Protein AF-A0A8S9I0E6-F1 (afdb_monomer)

InterPro domains:
  IPR039949 N-alpha-acetyltransferase 40 [PTHR20531] (41-150)

Secondary structure (DSSP, 8-state):
-----GGGS---S-S-----------------------EEEEEEETTTS-HHHHHHHHHHHHHHHHHHHGGGHHHHHHHHHHHHTSTT-EEEEEEE-----S--TT-----GGGGGGEEEEEEEEEEEETTEEEEEEEEEEE-GGGTT--

Radius of gyration: 20.19 Å; Cα contacts (8 Å, |Δi|>4): 139; chains: 1; bounding box: 57×39×48 Å

pLDDT: mean 72.89, std 25.42, range [26.95, 97.38]

Sequence (150 aa):
MKSLDISLLITPPWTSVGDSASSASIGGSKREEVKSGISDVTENHGFELSSSLKQHVRKLLKKNMEGFYGSDWPLQAKVKRKEMSSTDARYIFVRELRCGDAYEASTQRICEEGCDQIVGFVHYRFTLEEEIPVLNVYEIQLESQIQGKG

Solvent-accessible surface area (backbone atoms only — not comparable to full-atom values): 9732 Å² total; per-residue (Å²): 132,86,83,79,72,70,76,79,79,68,73,77,93,82,77,82,83,86,79,82,91,77,92,78,90,82,81,90,74,87,74,78,78,77,71,87,75,52,68,49,77,50,78,48,46,28,58,74,50,50,74,67,52,56,47,50,54,52,49,53,49,43,73,71,42,36,80,80,45,50,89,48,29,70,61,49,54,56,50,51,53,52,56,55,50,28,81,67,21,33,34,42,36,35,25,56,62,79,86,78,66,90,82,65,98,79,69,75,69,80,56,75,83,58,53,89,32,54,46,28,40,37,36,32,33,79,46,70,56,96,87,38,83,40,79,49,75,79,45,78,48,68,41,80,92,66,59,95,74,128

Structure (mmCIF, N/CA/C/O backbone):
data_AF-A0A8S9I0E6-F1
#
_entry.id   AF-A0A8S9I0E6-F1
#
loop_
_atom_site.group_PDB
_atom_site.id
_atom_site.type_symbol
_atom_site.label_atom_id
_atom_site.label_alt_id
_atom_site.label_comp_id
_atom_site.label_asym_id
_atom_site.label_entity_id
_atom_site.label_seq_id
_atom_site.pdbx_PDB_ins_code
_atom_site.Cartn_x
_atom_site.Cartn_y
_atom_site.Cartn_z
_atom_site.occupancy
_atom_site.B_iso_or_equiv
_atom_site.auth_seq_id
_atom_site.auth_comp_id
_atom_site.auth_asym_id
_atom_site.auth_atom_id
_atom_site.pdbx_PDB_model_num
ATOM 1 N N . MET A 1 1 ? 24.767 -6.579 8.770 1.00 37.88 1 MET A N 1
ATOM 2 C CA . MET A 1 1 ? 23.535 -5.758 8.768 1.00 37.88 1 MET A CA 1
ATOM 3 C C . MET A 1 1 ? 22.481 -6.550 9.519 1.00 37.88 1 MET A C 1
ATOM 5 O O . MET A 1 1 ? 22.410 -7.751 9.312 1.00 37.88 1 MET A O 1
ATOM 9 N N . LYS A 1 2 ? 21.804 -5.949 10.502 1.00 32.44 2 LYS A N 1
ATOM 10 C CA . LYS A 1 2 ? 20.899 -6.687 11.395 1.00 32.44 2 LYS A CA 1
ATOM 11 C C . LYS A 1 2 ? 19.598 -6.962 10.640 1.00 32.44 2 LYS A C 1
ATOM 13 O O . LYS A 1 2 ? 18.931 -6.007 10.257 1.00 32.44 2 LYS A O 1
ATOM 18 N N . SER A 1 3 ? 19.307 -8.239 10.402 1.00 33.31 3 SER A N 1
ATOM 19 C CA . SER A 1 3 ? 18.015 -8.696 9.895 1.00 33.31 3 SER A CA 1
ATOM 20 C C . SER A 1 3 ? 16.938 -8.269 10.894 1.00 33.31 3 SER A C 1
ATOM 22 O O . SER A 1 3 ? 17.031 -8.595 12.079 1.00 33.31 3 SER A O 1
ATOM 24 N N . LEU A 1 4 ? 15.996 -7.440 10.449 1.00 38.56 4 LEU A N 1
ATOM 25 C CA . LEU A 1 4 ? 14.802 -7.112 11.216 1.00 38.56 4 LEU A CA 1
ATOM 26 C C . LEU A 1 4 ? 13.800 -8.225 10.938 1.00 38.56 4 LEU A C 1
ATOM 28 O O . LEU A 1 4 ? 13.256 -8.317 9.842 1.00 38.56 4 LEU A O 1
ATOM 32 N N . ASP A 1 5 ? 13.621 -9.085 11.934 1.00 35.50 5 ASP A N 1
ATOM 33 C CA . ASP A 1 5 ? 12.677 -10.192 11.902 1.00 35.50 5 ASP A CA 1
ATOM 34 C C . ASP A 1 5 ? 11.241 -9.643 11.854 1.00 35.50 5 ASP A C 1
ATOM 36 O O . ASP A 1 5 ? 10.723 -9.072 12.818 1.00 35.50 5 ASP A O 1
ATOM 40 N N . ILE A 1 6 ? 10.614 -9.773 10.686 1.00 42.78 6 ILE A N 1
ATOM 41 C CA . ILE A 1 6 ? 9.269 -9.269 10.375 1.00 42.78 6 ILE A CA 1
ATOM 42 C C . ILE A 1 6 ? 8.189 -10.070 11.134 1.00 42.78 6 ILE A C 1
ATOM 44 O O . ILE A 1 6 ? 7.043 -9.631 11.244 1.00 42.78 6 ILE A O 1
ATOM 48 N N . SER A 1 7 ? 8.561 -11.200 11.749 1.00 37.53 7 SER A N 1
ATOM 49 C CA . SER A 1 7 ? 7.676 -12.044 12.562 1.00 37.53 7 SER A CA 1
ATOM 50 C C . SER A 1 7 ? 7.179 -11.354 13.840 1.00 37.53 7 SER A C 1
ATOM 52 O O . SER A 1 7 ? 6.212 -11.808 14.447 1.00 37.53 7 SER A O 1
ATOM 54 N N . LEU A 1 8 ? 7.792 -10.237 14.253 1.00 40.44 8 LEU A N 1
ATOM 55 C CA . LEU A 1 8 ? 7.387 -9.479 15.445 1.00 40.44 8 LEU A CA 1
ATOM 56 C C . LEU A 1 8 ? 6.252 -8.468 15.210 1.00 40.44 8 LEU A C 1
ATOM 58 O O . LEU A 1 8 ? 5.740 -7.918 16.183 1.00 40.44 8 LEU A O 1
ATOM 62 N N . LEU A 1 9 ? 5.834 -8.218 13.963 1.00 40.66 9 LEU A N 1
ATOM 63 C CA . LEU A 1 9 ? 4.785 -7.229 13.653 1.00 40.66 9 LEU A CA 1
ATOM 64 C C . LEU A 1 9 ? 3.442 -7.837 13.229 1.00 40.66 9 LEU A C 1
ATOM 66 O O . LEU A 1 9 ? 2.488 -7.098 12.998 1.00 40.66 9 LEU A O 1
ATOM 70 N N . ILE A 1 10 ? 3.335 -9.166 13.176 1.00 38.75 10 ILE A N 1
ATOM 71 C CA . ILE A 1 10 ? 2.088 -9.862 12.841 1.00 38.75 10 ILE A CA 1
ATOM 72 C C . ILE A 1 10 ? 1.826 -10.943 13.892 1.00 38.75 10 ILE A C 1
ATOM 74 O O . ILE A 1 10 ? 1.953 -12.135 13.635 1.00 38.75 10 ILE A O 1
ATOM 78 N N . THR A 1 11 ? 1.447 -10.529 15.102 1.00 32.44 11 THR A N 1
ATOM 79 C CA . THR A 1 11 ? 0.699 -11.414 16.006 1.00 32.44 11 THR A CA 1
ATOM 80 C C . THR A 1 11 ? -0.747 -10.918 16.080 1.00 32.44 11 THR A C 1
ATOM 82 O O . THR A 1 11 ? -1.004 -9.842 16.622 1.00 32.44 11 THR A O 1
ATOM 85 N N . PRO A 1 12 ? -1.719 -11.638 15.488 1.00 36.22 12 PRO A N 1
ATOM 86 C CA . PRO A 1 12 ? -3.130 -11.332 15.689 1.00 36.22 12 PRO A CA 1
ATOM 87 C C . PRO A 1 12 ? -3.513 -11.636 17.152 1.00 36.22 12 PRO A C 1
ATOM 89 O O . PRO A 1 12 ? -3.128 -12.684 17.671 1.00 36.22 12 PRO A O 1
ATOM 92 N N . PRO A 1 13 ? -4.280 -10.771 17.843 1.00 38.28 13 PRO A N 1
ATOM 93 C CA . PRO A 1 13 ? -4.461 -10.843 19.298 1.00 38.28 13 PRO A CA 1
ATOM 94 C C . PRO A 1 13 ? -5.384 -11.970 19.793 1.00 38.28 13 PRO A C 1
ATOM 96 O O . PRO A 1 13 ? -5.825 -11.939 20.939 1.00 38.28 13 PRO A O 1
ATOM 99 N N . TRP A 1 14 ? -5.730 -12.960 18.971 1.00 42.75 14 TRP A N 1
ATOM 100 C CA . TRP A 1 14 ? -6.689 -14.005 19.343 1.00 42.75 14 TRP A CA 1
ATOM 101 C C . TRP A 1 14 ? -6.005 -15.361 19.479 1.00 42.75 14 TRP A C 1
ATOM 103 O O . TRP A 1 14 ? -6.330 -16.317 18.782 1.00 42.75 14 TRP A O 1
ATOM 113 N N . THR A 1 15 ? -5.066 -15.456 20.414 1.00 38.88 15 THR A N 1
ATOM 114 C CA . THR A 1 15 ? -4.648 -16.748 20.961 1.00 38.88 15 THR A CA 1
ATOM 115 C C . THR A 1 15 ? -4.706 -16.701 22.483 1.00 38.88 15 THR A C 1
ATOM 117 O O . THR A 1 15 ? -3.802 -16.193 23.140 1.00 38.88 15 THR A O 1
ATOM 120 N N . SER A 1 16 ? -5.790 -17.287 22.995 1.00 34.44 16 SER A N 1
ATOM 121 C CA . SER A 1 16 ? -5.933 -17.919 24.312 1.00 34.44 16 SER A CA 1
ATOM 122 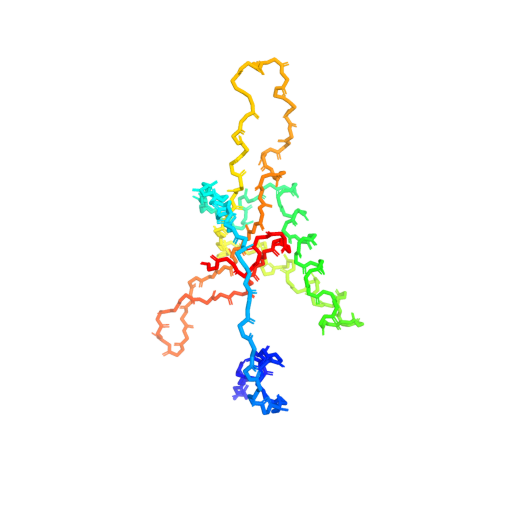C C . SER A 1 16 ? -6.041 -17.032 25.558 1.00 34.44 16 SER A C 1
ATOM 124 O O . SER A 1 16 ? -5.102 -16.897 26.335 1.00 34.44 16 SER A O 1
ATOM 126 N N . VAL A 1 17 ? -7.275 -16.609 25.850 1.00 38.31 17 VAL A N 1
ATOM 127 C CA . VAL A 1 17 ? -7.827 -16.736 27.209 1.00 38.31 17 VAL A CA 1
ATOM 128 C C . VAL A 1 17 ? -8.827 -17.889 27.152 1.00 38.31 17 VAL A C 1
ATOM 130 O O . VAL A 1 17 ? -9.712 -17.898 26.297 1.00 38.31 17 VAL A O 1
ATOM 133 N N . GLY A 1 18 ? -8.606 -18.912 27.976 1.00 38.97 18 GLY A N 1
ATOM 134 C CA . GLY A 1 18 ? -9.495 -20.065 28.066 1.00 38.97 18 GLY A CA 1
ATOM 135 C C . GLY A 1 18 ? -10.828 -19.695 28.701 1.00 38.97 18 GLY A C 1
ATOM 136 O O . GLY A 1 18 ? -10.866 -18.798 29.529 1.00 38.97 18 GLY A O 1
ATOM 137 N N . ASP A 1 19 ? -11.886 -20.416 28.332 1.00 32.62 19 ASP A N 1
ATOM 138 C CA . ASP A 1 19 ? -12.914 -20.825 29.285 1.00 32.62 19 ASP A CA 1
ATOM 139 C C . ASP A 1 19 ? -13.791 -21.953 28.719 1.00 32.62 19 ASP A C 1
ATOM 141 O O . ASP A 1 19 ? -14.398 -21.862 27.654 1.00 32.62 19 ASP A O 1
ATOM 145 N N . SER A 1 20 ? -13.759 -23.053 29.469 1.00 33.94 20 SER A N 1
ATOM 146 C CA . SER A 1 20 ? -14.778 -24.070 29.724 1.00 33.94 20 SER A CA 1
ATOM 147 C C . SER A 1 20 ? -16.017 -24.113 28.820 1.00 33.94 20 SER A C 1
ATOM 149 O O . SER A 1 20 ? -16.897 -23.257 28.861 1.00 33.94 20 SER A O 1
ATOM 151 N N . ALA A 1 21 ? -16.152 -25.233 28.108 1.00 30.75 21 ALA A N 1
ATOM 152 C CA . ALA A 1 21 ? -17.386 -25.633 27.451 1.00 30.75 21 ALA A CA 1
ATOM 153 C C . ALA A 1 21 ? -18.527 -25.799 28.472 1.00 30.75 21 ALA A C 1
ATOM 155 O O . ALA A 1 21 ? -18.431 -26.582 29.416 1.00 30.75 21 ALA A O 1
ATOM 156 N N . SER A 1 22 ? -19.637 -25.103 28.244 1.00 32.53 22 SER A N 1
ATOM 157 C CA . SER A 1 22 ? -20.945 -25.449 28.798 1.00 32.53 22 SER A CA 1
ATOM 158 C C . SER A 1 22 ? -21.965 -25.444 27.669 1.00 32.53 22 SER A C 1
ATOM 160 O O . SER A 1 22 ? -22.151 -24.464 26.953 1.00 32.53 22 SER A O 1
ATOM 162 N N . SER A 1 23 ? -22.571 -26.608 27.481 1.00 40.28 23 SER A N 1
ATOM 163 C CA . SER A 1 23 ? -23.588 -26.928 26.490 1.00 40.28 23 SER A CA 1
ATOM 164 C C . SER A 1 23 ? -24.926 -26.260 26.803 1.00 40.28 23 SER A C 1
ATOM 166 O O . SER A 1 23 ? -25.462 -26.458 27.891 1.00 40.28 23 SER A O 1
ATOM 168 N N . ALA A 1 24 ? -25.524 -25.595 25.815 1.00 32.28 24 ALA A N 1
ATOM 169 C CA . ALA A 1 24 ? -26.972 -25.432 25.720 1.00 32.28 24 ALA A CA 1
ATOM 170 C C . ALA A 1 24 ? -27.382 -25.252 24.251 1.00 32.28 24 ALA A C 1
ATOM 172 O O . ALA A 1 24 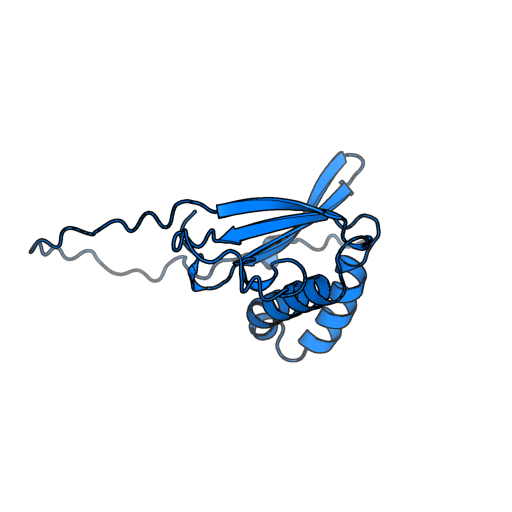? -26.929 -24.341 23.561 1.00 32.28 24 ALA A O 1
ATOM 173 N N . SER A 1 25 ? -28.229 -26.158 23.768 1.00 39.81 25 SER A N 1
ATOM 174 C CA . SER A 1 25 ? -28.983 -26.019 22.522 1.00 39.81 25 SER A CA 1
ATOM 175 C C . SER A 1 25 ? -30.089 -24.976 22.692 1.00 39.81 25 SER A C 1
ATOM 177 O O . SER A 1 25 ? -30.607 -24.856 23.795 1.00 39.81 25 SER A O 1
ATOM 179 N N . ILE A 1 26 ? -30.486 -24.292 21.609 1.00 33.62 26 ILE A N 1
ATOM 180 C CA . ILE A 1 26 ? -31.880 -23.984 21.207 1.00 33.62 26 ILE A CA 1
ATOM 181 C C . ILE A 1 26 ? -31.872 -22.972 20.048 1.00 33.62 26 ILE A C 1
ATOM 183 O O . ILE A 1 26 ? -31.238 -21.926 20.125 1.00 33.62 26 ILE A O 1
ATOM 187 N N . GLY A 1 27 ? -32.694 -23.256 19.033 1.00 26.95 27 GLY A N 1
ATOM 188 C CA . GLY A 1 27 ? -33.522 -22.224 18.403 1.00 26.95 27 GLY A CA 1
ATOM 189 C C . GLY A 1 27 ? -33.013 -21.671 17.081 1.00 26.95 27 GLY A C 1
ATOM 190 O O . GLY A 1 27 ? -32.028 -20.947 17.027 1.00 26.95 27 GLY A O 1
ATOM 191 N N . GLY A 1 28 ? -33.725 -21.999 16.004 1.00 37.84 28 GLY A N 1
ATOM 192 C CA . GLY A 1 28 ? -33.404 -21.575 14.652 1.00 37.84 28 GLY A CA 1
ATOM 193 C C . GLY A 1 28 ? -33.364 -20.060 14.459 1.00 37.84 28 GLY A C 1
ATOM 194 O O . GLY A 1 28 ? -34.214 -19.317 14.932 1.00 37.84 28 GLY A O 1
ATOM 195 N N . SER A 1 29 ? -32.417 -19.635 13.635 1.00 32.66 29 SER A N 1
ATOM 196 C CA . SER A 1 29 ? -32.612 -18.521 12.724 1.00 32.66 29 SER A CA 1
ATOM 197 C C . SER A 1 29 ? -31.900 -18.907 11.440 1.00 32.66 29 SER A C 1
ATOM 199 O O . SER A 1 29 ? -30.698 -19.186 11.440 1.00 32.66 29 SER A O 1
ATOM 201 N N . LYS A 1 30 ? -32.673 -19.045 10.363 1.00 39.81 30 LYS A N 1
ATOM 202 C CA . LYS A 1 30 ? -32.158 -19.293 9.022 1.00 39.81 30 LYS A CA 1
ATOM 203 C C . LYS A 1 30 ? -31.295 -18.080 8.688 1.00 39.81 30 LYS A C 1
ATOM 205 O O . LYS A 1 30 ? -31.827 -17.021 8.382 1.00 39.81 30 LYS A O 1
ATOM 210 N N . ARG A 1 31 ? -29.975 -18.213 8.848 1.00 37.53 31 ARG A N 1
ATOM 211 C CA . ARG A 1 31 ? -29.024 -17.201 8.395 1.00 37.53 31 ARG A CA 1
ATOM 212 C C . ARG A 1 31 ? -29.226 -17.086 6.893 1.00 37.53 31 ARG A C 1
ATOM 214 O O . ARG A 1 31 ? -28.881 -18.002 6.151 1.00 37.53 31 ARG A O 1
ATOM 221 N N . GLU A 1 32 ? -29.842 -15.994 6.462 1.00 37.78 32 GLU A N 1
ATOM 222 C CA . GLU A 1 32 ? -29.634 -15.498 5.114 1.00 37.78 32 GLU A CA 1
ATOM 223 C C . GLU A 1 32 ? -28.141 -15.207 5.011 1.00 37.78 32 GLU A C 1
ATOM 225 O O . GLU A 1 32 ? -27.621 -14.232 5.552 1.00 37.78 32 GLU A O 1
ATOM 230 N N . GLU A 1 33 ? -27.422 -16.141 4.399 1.00 39.25 33 GLU A N 1
ATOM 231 C CA . GLU A 1 33 ? -26.083 -15.894 3.906 1.00 39.25 33 GLU A CA 1
ATOM 232 C C . GLU A 1 33 ? -26.236 -14.855 2.798 1.00 39.25 33 GLU A C 1
ATOM 234 O O . GLU A 1 33 ? -26.515 -15.179 1.643 1.00 39.25 33 GLU A O 1
ATOM 239 N N . VAL A 1 34 ? -26.131 -13.578 3.172 1.00 39.72 34 VAL A N 1
ATOM 240 C CA . VAL A 1 34 ? -25.956 -12.494 2.213 1.00 39.72 34 VAL A CA 1
ATOM 241 C C . VAL A 1 34 ? -24.605 -12.745 1.556 1.00 39.72 34 VAL A C 1
ATOM 243 O O . VAL A 1 34 ? -23.565 -12.285 2.026 1.00 39.72 34 VAL A O 1
ATOM 246 N N . LYS A 1 35 ? -24.609 -13.523 0.473 1.00 45.44 35 LYS A N 1
ATOM 247 C CA . LYS A 1 35 ? -23.505 -13.576 -0.477 1.00 45.44 35 LYS A CA 1
ATOM 248 C C . LYS A 1 35 ? -23.418 -12.195 -1.123 1.00 45.44 35 LYS A C 1
ATOM 250 O O . LYS A 1 35 ? -23.984 -11.969 -2.187 1.00 45.44 35 LYS A O 1
ATOM 255 N N . SER A 1 36 ? -22.741 -11.253 -0.464 1.00 51.12 36 SER A N 1
ATOM 256 C CA . SER A 1 36 ? -22.303 -9.987 -1.064 1.00 51.12 36 SER A CA 1
ATOM 257 C C . SER A 1 36 ? -21.190 -10.323 -2.059 1.00 51.12 36 SER A C 1
ATOM 259 O O . SER A 1 36 ? -20.009 -10.240 -1.737 1.00 51.12 36 SER A O 1
ATOM 261 N N . GLY A 1 37 ? -21.585 -10.912 -3.186 1.00 57.62 37 GLY A N 1
ATOM 262 C CA . GLY A 1 37 ? -20.777 -11.912 -3.876 1.00 57.62 37 GLY A CA 1
ATOM 263 C C . GLY A 1 37 ? -20.268 -11.512 -5.247 1.00 57.62 37 GLY A C 1
ATOM 264 O O . GLY A 1 37 ? -20.061 -12.411 -6.053 1.00 57.62 37 GLY A O 1
ATOM 265 N N . ILE A 1 38 ? -20.084 -10.223 -5.543 1.00 57.50 38 ILE A N 1
ATOM 266 C CA . ILE A 1 38 ? -19.307 -9.850 -6.729 1.00 57.50 38 ILE A CA 1
ATOM 267 C C . ILE A 1 38 ? -18.435 -8.636 -6.416 1.00 57.50 38 ILE A C 1
ATOM 269 O O . ILE A 1 38 ? -18.907 -7.501 -6.339 1.00 57.50 38 ILE A O 1
ATOM 273 N N . SER A 1 39 ? -17.149 -8.903 -6.213 1.00 67.50 39 SER A N 1
ATOM 274 C CA . SER A 1 39 ? -16.103 -7.895 -6.227 1.00 67.50 39 SER A CA 1
ATOM 275 C C . SER A 1 39 ? -15.356 -7.953 -7.557 1.00 67.50 39 SER A C 1
ATOM 277 O O . SER A 1 39 ? -15.030 -9.034 -8.044 1.00 67.50 39 SER A O 1
ATOM 279 N N . ASP A 1 40 ? -15.108 -6.792 -8.156 1.00 82.06 40 ASP A N 1
ATOM 280 C CA . ASP A 1 40 ? -14.226 -6.663 -9.317 1.00 82.06 40 ASP A CA 1
ATOM 281 C C . ASP A 1 40 ? -12.788 -6.412 -8.844 1.00 82.06 40 ASP A C 1
ATOM 283 O O . ASP A 1 40 ? -12.568 -5.762 -7.816 1.00 82.06 40 ASP A O 1
ATOM 287 N N . VAL A 1 41 ? -11.806 -6.951 -9.565 1.00 84.88 41 VAL A N 1
ATOM 288 C CA . VAL A 1 41 ? -10.391 -6.892 -9.183 1.00 84.88 41 VAL A CA 1
ATOM 289 C C . VAL A 1 41 ? -9.570 -6.327 -10.332 1.00 84.88 41 VAL A C 1
ATOM 291 O O . VAL A 1 41 ? -9.551 -6.882 -11.426 1.00 84.88 41 VAL A O 1
ATOM 294 N N . THR A 1 42 ? -8.845 -5.239 -10.071 1.00 87.81 42 THR A N 1
ATOM 295 C CA . THR A 1 42 ? -8.058 -4.533 -11.097 1.00 87.81 42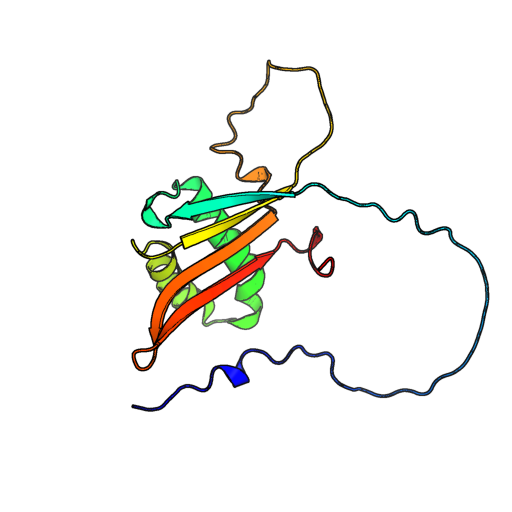 THR A CA 1
ATOM 296 C C . THR A 1 42 ? -6.604 -4.346 -10.670 1.00 87.81 42 THR A C 1
ATOM 298 O O . THR A 1 42 ? -6.364 -3.861 -9.561 1.00 87.81 42 THR A O 1
ATOM 301 N N . GLU A 1 43 ? -5.643 -4.656 -11.549 1.00 89.88 43 GLU A N 1
ATOM 302 C CA . GLU A 1 43 ? -4.210 -4.368 -11.352 1.00 89.88 43 GLU A CA 1
ATOM 303 C C . GLU A 1 43 ? -3.850 -2.977 -11.903 1.00 89.88 43 GLU A C 1
ATOM 305 O O . GLU A 1 43 ? -4.365 -2.569 -12.940 1.00 89.88 43 GLU A O 1
ATOM 310 N N . ASN A 1 44 ? -2.984 -2.235 -11.206 1.00 88.06 44 ASN A N 1
ATOM 311 C CA . ASN A 1 44 ? -2.465 -0.936 -11.646 1.00 88.06 44 ASN A CA 1
ATOM 312 C C . ASN A 1 44 ? -1.018 -0.714 -11.179 1.00 88.06 44 ASN A C 1
ATOM 314 O O . ASN A 1 44 ? -0.576 -1.280 -10.176 1.00 88.06 44 ASN A O 1
ATOM 318 N N . HIS A 1 45 ? -0.303 0.198 -11.841 1.00 87.81 45 HIS A N 1
ATOM 319 C CA . HIS A 1 45 ? 1.002 0.677 -11.389 1.00 87.81 45 HIS A CA 1
ATOM 320 C C . HIS A 1 45 ? 0.887 1.924 -10.501 1.00 87.81 45 HIS A C 1
ATOM 322 O O . HIS A 1 45 ? 0.104 2.835 -10.760 1.00 87.81 45 HIS A O 1
ATOM 328 N N . GLY A 1 46 ? 1.723 2.011 -9.466 1.00 77.75 46 GLY A N 1
ATOM 329 C CA . GLY A 1 46 ? 1.708 3.093 -8.478 1.00 77.75 46 GLY A CA 1
ATOM 330 C C . GLY A 1 46 ? 1.953 4.482 -9.060 1.00 77.75 46 GLY A C 1
ATOM 331 O O . GLY A 1 46 ? 1.353 5.466 -8.615 1.00 77.75 46 GLY A O 1
ATOM 332 N N . PHE A 1 47 ? 2.805 4.573 -10.083 1.00 82.50 47 PHE A N 1
ATOM 333 C CA . PHE A 1 47 ? 3.067 5.838 -10.764 1.00 82.50 47 PHE A CA 1
ATOM 334 C C . PHE A 1 47 ? 1.876 6.291 -11.627 1.00 82.50 47 PHE A C 1
ATOM 336 O O . PHE A 1 47 ? 1.619 7.495 -11.681 1.00 82.50 47 PHE A O 1
ATOM 343 N N . GLU A 1 48 ? 1.112 5.348 -12.191 1.00 86.38 48 GLU A N 1
ATOM 344 C CA . GLU A 1 48 ? -0.053 5.582 -13.062 1.00 86.38 48 GLU A CA 1
ATOM 345 C C . GLU A 1 48 ? -1.321 5.958 -12.291 1.00 86.38 48 GLU A C 1
ATOM 347 O O . GLU A 1 48 ? -2.249 6.513 -12.873 1.00 86.38 48 GLU A O 1
ATOM 352 N N . LEU A 1 49 ? -1.362 5.716 -10.975 1.00 87.94 49 LEU A N 1
ATOM 353 C CA . LEU A 1 49 ? -2.524 6.076 -10.165 1.00 87.94 49 LEU A CA 1
ATOM 354 C C . LEU A 1 49 ? -2.801 7.582 -10.244 1.00 87.94 49 LEU A C 1
ATOM 356 O O . LEU A 1 49 ? -1.910 8.410 -9.992 1.00 87.94 49 LEU A O 1
ATOM 360 N N . SER A 1 50 ? -4.057 7.938 -10.490 1.00 89.19 50 SER A N 1
ATOM 361 C CA . SER A 1 50 ? -4.523 9.317 -10.413 1.00 89.19 50 SER A CA 1
ATOM 362 C C . SER A 1 50 ? -4.350 9.904 -9.009 1.00 89.19 50 SER A C 1
ATOM 364 O O . SER A 1 50 ? -4.172 9.210 -7.999 1.00 89.19 50 SER A O 1
ATOM 366 N N . SER A 1 51 ? -4.388 11.233 -8.922 1.00 89.56 51 SER A N 1
ATOM 367 C CA . SER A 1 51 ? -4.262 11.947 -7.647 1.00 89.56 51 SER A CA 1
ATOM 368 C C . SER A 1 51 ? -5.383 11.596 -6.662 1.00 89.56 51 SER A C 1
ATOM 370 O O . SER A 1 51 ? -5.114 11.473 -5.461 1.00 89.56 51 SER A O 1
ATOM 372 N N . SER A 1 52 ? -6.610 11.408 -7.159 1.00 89.75 52 SER A N 1
ATOM 373 C CA . SER A 1 52 ? -7.780 11.004 -6.372 1.00 89.75 52 SER A CA 1
ATOM 374 C C . SER A 1 52 ? -7.592 9.594 -5.809 1.00 89.75 52 SER A C 1
ATOM 376 O O . SER A 1 52 ? -7.716 9.397 -4.596 1.00 89.75 52 SER A O 1
ATOM 378 N N . LEU A 1 53 ? -7.142 8.642 -6.629 1.00 90.12 53 LEU A N 1
ATOM 379 C CA . LEU A 1 53 ? -6.874 7.271 -6.200 1.00 90.12 53 LEU A CA 1
ATOM 380 C C . LEU A 1 53 ? -5.725 7.192 -5.182 1.00 90.12 53 LEU A C 1
ATOM 382 O O . LEU A 1 53 ? -5.860 6.570 -4.125 1.00 90.12 53 LEU A O 1
ATOM 386 N N . LYS A 1 54 ? -4.627 7.928 -5.406 1.00 91.94 54 LYS A N 1
ATOM 387 C CA . LYS A 1 54 ? -3.535 8.086 -4.422 1.00 91.94 54 LYS A CA 1
ATOM 388 C C . LYS A 1 54 ? -4.025 8.688 -3.106 1.00 91.94 54 LYS A C 1
ATOM 390 O O . LYS A 1 54 ? -3.459 8.424 -2.042 1.00 91.94 54 LYS A O 1
ATOM 395 N N . GLN A 1 55 ? -5.020 9.572 -3.139 1.00 93.00 55 GLN A N 1
ATOM 396 C CA . GLN A 1 55 ? -5.625 10.115 -1.926 1.00 93.00 55 GLN A CA 1
ATOM 397 C C . GLN A 1 55 ? -6.498 9.072 -1.220 1.00 93.00 55 GLN A C 1
ATOM 399 O O . GLN A 1 55 ? -6.409 8.974 0.004 1.00 93.00 55 GLN A O 1
ATOM 404 N N . HIS A 1 56 ? -7.284 8.288 -1.961 1.00 92.94 56 HIS A N 1
ATOM 405 C CA . HIS A 1 56 ? -8.122 7.212 -1.420 1.00 92.94 56 HIS A CA 1
ATOM 406 C C . HIS A 1 56 ? -7.290 6.150 -0.699 1.00 92.94 56 HIS A C 1
ATOM 408 O O . HIS A 1 56 ? -7.500 5.908 0.488 1.00 92.94 56 HIS A O 1
ATOM 414 N N . VAL A 1 57 ? -6.252 5.628 -1.360 1.00 93.81 57 VAL A N 1
ATOM 415 C CA . VAL A 1 57 ? -5.295 4.662 -0.789 1.00 93.81 57 VAL A CA 1
ATOM 416 C C . VAL A 1 57 ? -4.706 5.176 0.526 1.00 93.81 57 VAL A C 1
ATOM 418 O O . VAL A 1 57 ? -4.740 4.488 1.545 1.00 93.81 57 VAL A O 1
ATOM 421 N N . ARG A 1 58 ? -4.228 6.429 0.547 1.00 95.12 58 ARG A N 1
ATOM 422 C CA . ARG A 1 58 ? -3.667 7.046 1.762 1.00 95.12 58 ARG A CA 1
ATOM 423 C C . ARG A 1 58 ? -4.696 7.210 2.878 1.00 95.12 58 ARG A C 1
ATOM 425 O O . ARG A 1 58 ? -4.328 7.081 4.042 1.00 95.12 58 ARG A O 1
ATOM 432 N N . LYS A 1 59 ? -5.952 7.528 2.550 1.00 95.56 59 LYS A N 1
ATOM 433 C CA . LYS A 1 59 ? -7.036 7.657 3.535 1.00 95.56 59 LYS A CA 1
ATOM 434 C C . LYS A 1 59 ? -7.366 6.305 4.162 1.00 95.56 59 LYS A C 1
ATOM 436 O O . LYS A 1 59 ? -7.452 6.236 5.384 1.00 95.56 59 LYS A O 1
ATOM 441 N N . LEU A 1 60 ? -7.498 5.253 3.353 1.00 95.69 60 LEU A N 1
ATOM 442 C CA . LEU A 1 60 ? -7.779 3.906 3.849 1.00 95.69 60 LEU A CA 1
ATOM 443 C C . LEU A 1 60 ? -6.621 3.377 4.705 1.00 95.69 60 LEU A C 1
ATOM 445 O O . LEU A 1 60 ? -6.840 2.938 5.831 1.00 95.69 60 LEU A O 1
ATOM 449 N N . LEU A 1 61 ? -5.383 3.532 4.230 1.00 97.00 61 LEU A N 1
ATOM 450 C CA . LEU A 1 61 ? -4.185 3.177 4.989 1.00 97.00 61 LEU A CA 1
ATOM 451 C C . LEU A 1 61 ? -4.119 3.913 6.329 1.00 97.00 61 LEU A C 1
ATOM 453 O O . LEU A 1 61 ? -3.864 3.299 7.358 1.00 97.00 61 LEU A O 1
ATOM 457 N N . LYS A 1 62 ? -4.390 5.224 6.332 1.00 96.94 62 LYS A N 1
ATOM 458 C CA . LYS A 1 62 ? -4.450 6.023 7.558 1.00 96.94 62 LYS A CA 1
ATOM 459 C C . LYS A 1 62 ? -5.495 5.479 8.528 1.00 96.94 62 LYS A C 1
ATOM 461 O O . LYS A 1 62 ? -5.172 5.242 9.685 1.00 96.94 62 LYS A O 1
ATOM 466 N N . LYS A 1 63 ? -6.728 5.283 8.050 1.00 96.62 63 LYS A N 1
ATOM 467 C CA . LYS A 1 63 ? -7.857 4.802 8.857 1.00 96.62 63 LYS A CA 1
ATOM 468 C C . LYS A 1 63 ? -7.519 3.493 9.571 1.00 96.62 63 LYS A C 1
ATOM 470 O O . LYS A 1 63 ? -7.869 3.339 10.735 1.00 96.62 63 LYS A O 1
ATOM 475 N N . ASN A 1 64 ? -6.832 2.589 8.881 1.00 96.75 64 ASN A N 1
ATOM 476 C CA . ASN A 1 64 ? -6.513 1.271 9.412 1.00 96.75 64 ASN A CA 1
ATOM 477 C C . ASN A 1 64 ? -5.230 1.263 10.255 1.00 96.75 64 ASN A C 1
ATOM 479 O O . ASN A 1 64 ? -5.174 0.548 11.246 1.00 96.75 64 ASN A O 1
ATOM 483 N N . MET A 1 65 ? -4.214 2.058 9.897 1.00 95.88 65 MET A N 1
ATOM 484 C CA . MET A 1 65 ? -2.872 1.951 10.484 1.00 95.88 65 MET A CA 1
ATOM 485 C C . MET A 1 65 ? -2.519 3.036 11.510 1.00 95.88 65 MET A C 1
ATOM 487 O O . MET A 1 65 ? -1.611 2.823 12.310 1.00 95.88 65 MET A O 1
ATOM 491 N N . GLU A 1 66 ? -3.197 4.191 11.529 1.00 95.69 66 GLU A N 1
ATOM 492 C CA . GLU A 1 66 ? -2.855 5.298 12.445 1.00 95.69 66 GLU A CA 1
ATOM 493 C C . GLU A 1 66 ? -2.933 4.868 13.915 1.00 95.69 66 GLU A C 1
ATOM 495 O O . GLU A 1 66 ? -2.053 5.219 14.694 1.00 95.69 66 GLU A O 1
ATOM 500 N N . GLY A 1 67 ? -3.915 4.037 14.278 1.00 95.69 67 GLY A N 1
ATOM 501 C CA . GLY A 1 67 ? -4.035 3.499 15.636 1.00 95.69 67 GLY A CA 1
ATOM 502 C C . GLY A 1 67 ? -2.854 2.620 16.061 1.00 95.69 67 GLY A C 1
ATOM 503 O O . GLY A 1 67 ? -2.461 2.660 17.222 1.00 95.69 67 GLY A O 1
ATOM 504 N N . PHE A 1 68 ? -2.251 1.876 15.127 1.00 94.44 68 PHE A N 1
ATOM 505 C CA . PHE A 1 68 ? -1.101 1.010 15.408 1.00 94.44 68 PHE A CA 1
ATOM 506 C C . PHE A 1 68 ?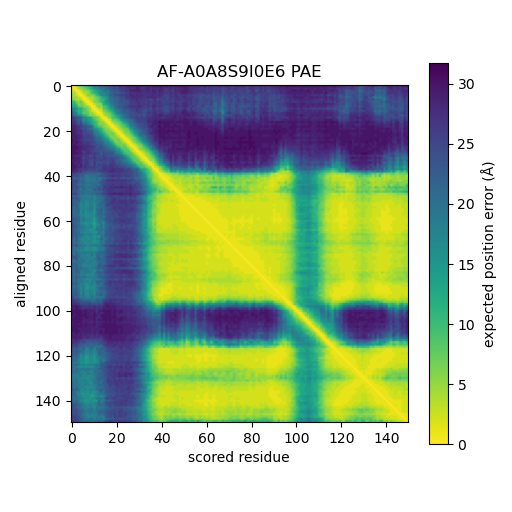 0.204 1.798 15.556 1.00 94.44 68 PHE A C 1
ATOM 508 O O . PHE A 1 68 ? 1.042 1.446 16.380 1.00 94.44 68 PHE A O 1
ATOM 515 N N . TYR A 1 69 ? 0.381 2.868 14.776 1.00 93.69 69 TYR A N 1
ATOM 516 C CA . TYR A 1 69 ? 1.589 3.699 14.831 1.00 93.69 69 TYR A CA 1
ATOM 517 C C . TYR A 1 69 ? 1.510 4.844 15.851 1.00 93.69 69 TYR A C 1
ATOM 519 O O . TYR A 1 69 ? 2.543 5.381 16.247 1.00 93.69 69 TYR A O 1
ATOM 527 N N . GLY A 1 70 ? 0.310 5.262 16.261 1.00 96.12 70 GLY A N 1
ATOM 528 C CA . GLY A 1 70 ? 0.115 6.351 17.215 1.00 96.12 70 GLY A CA 1
ATOM 529 C C . GLY A 1 70 ? 0.829 7.639 16.790 1.00 96.12 70 GLY A C 1
ATOM 530 O O . GLY A 1 70 ? 0.639 8.143 15.680 1.00 96.12 70 GLY A O 1
ATOM 531 N N . SER A 1 71 ? 1.686 8.171 17.667 1.00 96.12 71 SER A N 1
ATOM 532 C CA . SER A 1 71 ? 2.454 9.400 17.420 1.00 96.12 71 SER A CA 1
ATOM 533 C C . SER A 1 71 ? 3.432 9.304 16.249 1.00 96.12 71 SER A C 1
ATOM 535 O O . SER A 1 71 ? 3.798 10.336 15.689 1.00 96.12 71 SER A O 1
ATOM 537 N N . ASP A 1 72 ? 3.828 8.094 15.851 1.00 96.88 72 ASP A N 1
ATOM 538 C CA . ASP A 1 72 ? 4.778 7.882 14.757 1.00 96.88 72 ASP A CA 1
ATOM 539 C C . ASP A 1 72 ? 4.104 7.924 13.382 1.00 96.88 72 ASP A C 1
ATOM 541 O O . ASP A 1 72 ? 4.784 7.986 12.351 1.00 96.88 72 ASP A O 1
ATOM 545 N N . TRP A 1 73 ? 2.766 7.951 13.336 1.00 96.75 73 TRP A N 1
ATOM 546 C CA . TRP A 1 73 ? 2.011 7.973 12.089 1.00 96.75 73 TRP A CA 1
ATOM 547 C C . TRP A 1 73 ? 2.468 9.066 11.104 1.00 96.75 73 TRP A C 1
ATOM 549 O O . TRP A 1 73 ? 2.659 8.740 9.934 1.00 96.75 73 TRP A O 1
ATOM 559 N N . PRO A 1 74 ? 2.718 10.335 11.490 1.00 96.56 74 PRO A N 1
ATOM 560 C CA . PRO A 1 74 ? 3.178 11.354 10.545 1.00 96.56 74 PRO A CA 1
ATOM 561 C C . PRO A 1 74 ? 4.515 11.011 9.869 1.00 96.56 74 PRO A C 1
ATOM 563 O O . PRO A 1 74 ? 4.700 11.306 8.683 1.00 96.56 74 PRO A O 1
ATOM 566 N N . LEU A 1 75 ? 5.436 10.369 10.597 1.00 95.81 75 LEU A N 1
ATOM 567 C CA . LEU A 1 75 ? 6.717 9.909 10.055 1.00 95.81 75 LEU A CA 1
ATOM 568 C C . LEU A 1 75 ? 6.496 8.745 9.087 1.00 95.81 75 LEU A C 1
ATOM 570 O O . LEU A 1 75 ? 6.962 8.792 7.946 1.00 95.81 75 LEU A O 1
ATOM 574 N N . GLN A 1 76 ? 5.708 7.753 9.502 1.00 95.81 76 GLN A N 1
ATOM 575 C CA . GLN A 1 76 ? 5.394 6.573 8.697 1.00 95.81 76 GLN A CA 1
ATOM 576 C C . GLN A 1 76 ? 4.611 6.937 7.433 1.00 95.81 76 GLN A C 1
ATOM 578 O O . GLN A 1 76 ? 4.953 6.505 6.338 1.00 95.81 76 GLN A O 1
ATOM 583 N N . ALA A 1 77 ? 3.632 7.834 7.528 1.00 94.56 77 ALA A N 1
ATOM 584 C CA . ALA A 1 77 ? 2.857 8.327 6.394 1.00 94.56 77 ALA A CA 1
ATOM 585 C C . ALA A 1 77 ? 3.729 9.033 5.344 1.00 94.56 77 ALA A C 1
ATOM 587 O O . ALA A 1 77 ? 3.412 9.000 4.151 1.00 94.56 77 ALA A O 1
ATOM 588 N N . LYS A 1 78 ? 4.825 9.687 5.757 1.00 95.31 78 LYS A N 1
ATOM 589 C CA . LYS A 1 78 ? 5.791 10.307 4.838 1.00 95.3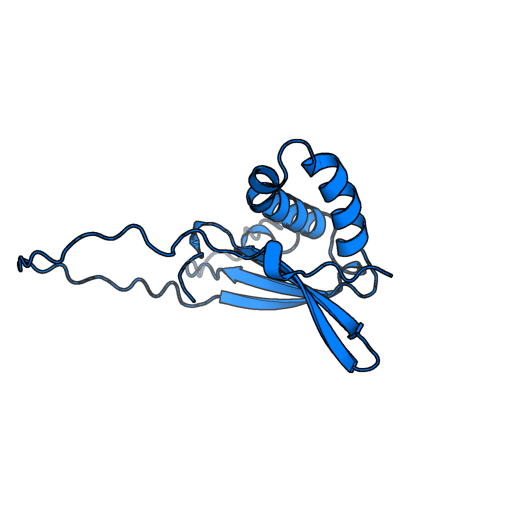1 78 LYS A CA 1
ATOM 590 C C . LYS A 1 78 ? 6.613 9.253 4.095 1.00 95.31 78 LYS A C 1
ATOM 592 O O . LYS A 1 78 ? 6.830 9.425 2.897 1.00 95.31 78 LYS A O 1
ATOM 597 N N . VAL A 1 79 ? 7.044 8.195 4.783 1.00 95.38 79 VAL A N 1
ATOM 598 C CA . VAL A 1 79 ? 7.764 7.055 4.187 1.00 95.38 79 VAL A CA 1
ATOM 599 C C . VAL A 1 79 ? 6.846 6.303 3.225 1.00 95.38 79 VAL A C 1
ATOM 601 O O . VAL A 1 79 ? 7.112 6.281 2.024 1.00 95.38 79 VAL A O 1
ATOM 604 N N . LYS A 1 80 ? 5.689 5.846 3.713 1.00 94.25 80 LYS A N 1
ATOM 605 C CA . LYS A 1 80 ? 4.700 5.091 2.938 1.00 94.25 80 LYS A CA 1
ATOM 606 C C . LYS A 1 80 ? 4.237 5.852 1.694 1.00 94.25 80 LYS A C 1
ATOM 608 O O . LYS A 1 80 ? 4.069 5.262 0.639 1.00 94.25 80 LYS A O 1
ATOM 613 N N . ARG A 1 81 ? 4.094 7.187 1.744 1.00 93.19 81 ARG A N 1
ATOM 614 C CA . ARG A 1 81 ? 3.756 7.998 0.551 1.00 93.19 81 ARG A CA 1
ATOM 615 C C . ARG A 1 81 ? 4.792 7.880 -0.568 1.00 93.19 81 ARG A C 1
ATOM 617 O O . ARG A 1 81 ? 4.407 7.872 -1.737 1.00 93.19 81 ARG A O 1
ATOM 624 N N . LYS A 1 82 ? 6.080 7.839 -0.221 1.00 91.69 82 LYS A N 1
ATOM 625 C CA . LYS A 1 82 ? 7.161 7.675 -1.200 1.00 91.69 82 LYS A CA 1
ATOM 626 C C . LYS A 1 82 ? 7.163 6.261 -1.765 1.00 91.69 82 LYS A C 1
ATOM 628 O O . LYS A 1 82 ? 7.233 6.118 -2.978 1.00 91.69 82 LYS A O 1
ATOM 633 N N . GLU A 1 83 ? 7.023 5.258 -0.901 1.00 92.44 83 GLU A N 1
ATOM 634 C CA . GLU A 1 83 ? 6.937 3.848 -1.303 1.00 92.44 83 GLU A CA 1
ATOM 635 C C . GLU A 1 83 ? 5.771 3.624 -2.270 1.00 92.44 83 GLU A C 1
ATOM 637 O O . GLU A 1 83 ? 5.971 3.140 -3.378 1.00 92.44 83 GLU A O 1
ATOM 642 N N . MET A 1 84 ? 4.584 4.109 -1.904 1.00 90.62 84 MET A N 1
ATOM 643 C CA . MET A 1 84 ? 3.355 3.991 -2.691 1.00 90.62 84 MET A CA 1
ATOM 644 C C . MET A 1 84 ? 3.408 4.680 -4.062 1.00 90.62 84 MET A C 1
ATOM 646 O O . MET A 1 84 ? 2.625 4.330 -4.942 1.00 90.62 84 MET A O 1
ATOM 650 N N . SER A 1 85 ? 4.293 5.665 -4.243 1.00 88.19 85 SER A N 1
ATOM 651 C CA . SER A 1 85 ? 4.445 6.416 -5.501 1.00 88.19 85 SER A CA 1
ATOM 652 C C . SER A 1 85 ? 5.658 5.966 -6.322 1.00 88.19 85 SER A C 1
ATOM 654 O O . SER A 1 85 ? 6.009 6.630 -7.297 1.00 88.19 85 SER A O 1
ATOM 656 N N . SER A 1 86 ? 6.333 4.887 -5.914 1.00 91.00 86 SER A N 1
ATOM 657 C CA . SER A 1 86 ? 7.458 4.318 -6.656 1.00 91.00 86 SER A CA 1
ATOM 658 C C . SER A 1 86 ? 7.011 3.814 -8.034 1.00 91.00 86 SER A C 1
ATOM 660 O O . SER A 1 86 ? 5.880 3.362 -8.206 1.00 91.00 86 SER A O 1
ATOM 662 N N . THR A 1 87 ? 7.914 3.849 -9.014 1.00 91.12 87 THR A N 1
ATOM 663 C CA . THR A 1 87 ? 7.694 3.266 -10.349 1.00 91.12 87 THR A CA 1
ATOM 664 C C . THR A 1 87 ? 7.463 1.760 -10.298 1.00 91.12 87 THR A C 1
ATOM 666 O O . THR A 1 87 ? 6.737 1.219 -11.126 1.00 91.12 87 THR A O 1
ATOM 669 N N . ASP A 1 88 ? 8.035 1.094 -9.296 1.00 93.19 88 ASP A N 1
ATOM 670 C CA . ASP A 1 88 ? 7.952 -0.359 -9.153 1.00 93.19 88 ASP A CA 1
ATOM 671 C C . ASP A 1 88 ? 6.788 -0.785 -8.252 1.00 93.19 88 ASP A C 1
ATOM 673 O O . ASP A 1 88 ? 6.567 -1.981 -8.065 1.00 93.19 88 ASP A O 1
ATOM 677 N N . ALA A 1 89 ? 6.076 0.178 -7.655 1.00 95.25 89 ALA A N 1
ATOM 678 C CA . ALA A 1 89 ? 4.891 -0.092 -6.858 1.00 95.25 89 ALA A CA 1
ATOM 679 C C . ALA A 1 89 ? 3.784 -0.629 -7.765 1.00 95.25 89 ALA A C 1
ATOM 681 O O . ALA A 1 89 ? 3.462 -0.035 -8.797 1.00 95.25 89 ALA A O 1
ATOM 682 N N . ARG A 1 90 ? 3.184 -1.743 -7.364 1.00 96.44 90 ARG A N 1
ATOM 683 C CA . ARG A 1 90 ? 2.050 -2.369 -8.039 1.00 96.44 90 ARG A CA 1
ATOM 684 C C . ARG A 1 90 ? 0.894 -2.500 -7.073 1.00 96.44 90 ARG A C 1
ATOM 686 O O . ARG A 1 90 ? 1.092 -2.643 -5.865 1.00 96.44 90 ARG A O 1
ATOM 693 N N . TYR A 1 91 ? -0.306 -2.419 -7.622 1.00 96.06 91 TYR A N 1
ATOM 694 C CA . TYR A 1 91 ? -1.540 -2.410 -6.866 1.00 96.06 91 TYR A CA 1
ATOM 695 C C . TYR A 1 91 ? -2.510 -3.428 -7.420 1.00 96.06 91 TYR A C 1
ATOM 697 O O . TYR A 1 91 ? -2.726 -3.478 -8.625 1.00 96.06 91 TYR A O 1
ATOM 705 N N . ILE A 1 92 ? -3.153 -4.162 -6.521 1.00 95.25 92 ILE A N 1
ATOM 706 C CA . ILE A 1 92 ? -4.406 -4.858 -6.799 1.00 95.25 92 ILE A CA 1
ATOM 707 C C . ILE A 1 92 ? -5.488 -4.119 -6.023 1.00 95.25 92 ILE A C 1
ATOM 709 O O . ILE A 1 92 ? -5.364 -3.956 -4.811 1.00 95.25 92 ILE A O 1
ATOM 713 N N . PHE A 1 93 ? -6.534 -3.665 -6.702 1.00 93.31 93 PHE A N 1
ATOM 714 C CA . PHE A 1 93 ? -7.703 -3.052 -6.072 1.00 93.31 93 PHE A CA 1
ATOM 715 C C . PHE A 1 93 ? -8.871 -4.019 -6.069 1.00 93.31 93 PHE A C 1
ATOM 717 O O . PHE A 1 93 ? -9.108 -4.694 -7.066 1.00 93.31 93 PHE A O 1
ATOM 724 N N . VAL A 1 94 ? -9.621 -4.023 -4.970 1.00 91.19 94 VAL A N 1
ATOM 725 C CA . VAL A 1 94 ? -10.891 -4.736 -4.840 1.00 91.19 94 VAL A CA 1
ATOM 726 C C . VAL A 1 94 ? -12.008 -3.707 -4.871 1.00 91.19 94 VAL A C 1
ATOM 728 O O . VAL A 1 94 ? -12.005 -2.762 -4.076 1.00 91.19 94 VAL A O 1
ATOM 731 N N . ARG A 1 95 ? -12.956 -3.884 -5.786 1.00 89.06 95 ARG A N 1
ATOM 732 C CA . ARG A 1 95 ? -14.117 -3.014 -5.962 1.00 89.06 95 ARG A CA 1
ATOM 733 C C . ARG A 1 95 ? -15.390 -3.761 -5.615 1.00 89.06 95 ARG A C 1
ATOM 735 O O . ARG A 1 95 ? -15.565 -4.894 -6.036 1.00 89.06 95 ARG A O 1
ATOM 742 N N . GLU A 1 96 ? -16.284 -3.137 -4.868 1.00 85.19 96 GLU A N 1
ATOM 743 C CA . GLU A 1 96 ? -17.618 -3.671 -4.618 1.00 85.19 96 GLU A CA 1
ATOM 744 C C . GLU A 1 96 ? -18.540 -3.303 -5.784 1.00 85.19 96 GLU A C 1
ATOM 746 O O . GLU A 1 96 ? -18.761 -2.121 -6.065 1.00 85.19 96 GLU A O 1
ATOM 751 N N . LEU A 1 97 ? -19.089 -4.311 -6.471 1.00 74.94 97 LEU A N 1
ATOM 752 C CA . LEU A 1 97 ? -20.099 -4.069 -7.493 1.00 74.94 97 LEU A CA 1
ATOM 753 C C . LEU A 1 97 ? -21.429 -3.755 -6.815 1.00 74.94 97 LEU A C 1
ATOM 755 O O . LEU A 1 97 ? -22.035 -4.600 -6.153 1.00 74.94 97 LEU A O 1
ATOM 759 N N . ARG A 1 98 ? -21.923 -2.537 -7.021 1.00 67.50 98 ARG A N 1
ATOM 760 C CA . ARG A 1 98 ? -23.285 -2.181 -6.625 1.00 67.50 98 ARG A CA 1
ATOM 761 C C . ARG A 1 98 ? -24.249 -2.721 -7.676 1.00 67.50 98 ARG A C 1
ATOM 763 O O . ARG A 1 98 ? -24.302 -2.216 -8.792 1.00 67.50 98 ARG A O 1
ATOM 770 N N . CYS A 1 99 ? -24.975 -3.782 -7.333 1.00 47.69 99 CYS A N 1
ATOM 771 C CA . CYS A 1 99 ? -26.056 -4.302 -8.164 1.00 47.69 99 CYS A CA 1
ATOM 772 C C . CYS A 1 99 ? -27.347 -3.521 -7.843 1.00 47.69 99 CYS A C 1
ATOM 774 O O . CYS A 1 99 ? -27.873 -3.650 -6.740 1.00 47.69 99 CYS A O 1
ATOM 776 N N . GLY A 1 100 ? -27.809 -2.693 -8.788 1.00 43.94 100 GLY A N 1
ATOM 777 C CA . GLY A 1 100 ? -29.001 -1.827 -8.697 1.00 43.94 100 GLY A CA 1
ATOM 778 C C . GLY A 1 100 ? -28.622 -0.369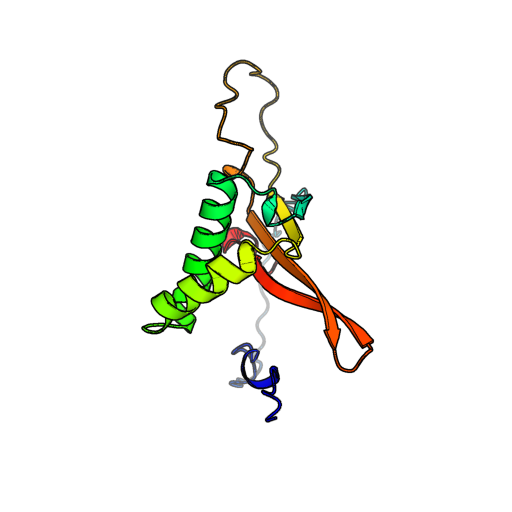 -9.002 1.00 43.94 100 GLY A C 1
ATOM 779 O O . GLY A 1 100 ? -27.855 0.219 -8.251 1.00 43.94 100 GLY A O 1
ATOM 780 N N . ASP A 1 101 ? -28.998 0.270 -10.110 1.00 39.12 101 ASP A N 1
ATOM 781 C CA . ASP A 1 101 ? -30.131 0.071 -11.012 1.00 39.12 101 ASP A CA 1
ATOM 782 C C . ASP A 1 101 ? -29.686 0.064 -12.486 1.00 39.12 101 ASP A C 1
ATOM 784 O O . ASP A 1 101 ? -28.886 0.890 -12.931 1.0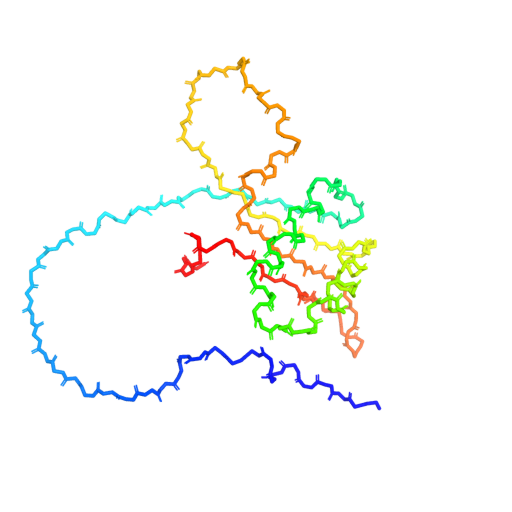0 39.12 101 ASP A O 1
ATOM 788 N N . ALA A 1 102 ? -30.250 -0.854 -13.273 1.00 49.09 102 ALA A N 1
ATOM 789 C CA . ALA A 1 102 ? -30.451 -0.581 -14.689 1.00 49.09 102 ALA A CA 1
ATOM 790 C C . ALA A 1 102 ? -31.491 0.553 -14.787 1.00 49.09 102 ALA A C 1
ATOM 792 O O . ALA A 1 102 ? -32.524 0.450 -14.133 1.00 49.09 102 ALA A O 1
ATOM 793 N N . TYR A 1 103 ? -31.223 1.574 -15.616 1.00 41.66 103 TYR A N 1
ATOM 794 C CA . TYR A 1 103 ? -31.881 2.899 -15.656 1.00 41.66 103 TYR A CA 1
ATOM 795 C C . TYR A 1 103 ? -31.351 3.815 -14.528 1.00 41.66 103 TYR A C 1
ATOM 797 O O . TYR A 1 103 ? -31.647 3.646 -13.362 1.00 41.66 103 TYR A O 1
ATOM 805 N N . GLU A 1 104 ? -30.380 4.699 -14.742 1.00 38.34 104 GLU A N 1
ATOM 806 C CA . GLU A 1 104 ? -30.361 5.849 -15.643 1.00 38.34 104 GLU A CA 1
ATOM 807 C C . GLU A 1 104 ? -28.924 6.096 -16.123 1.00 38.34 104 GLU A C 1
ATOM 809 O O . GLU A 1 104 ? -28.032 6.447 -15.348 1.00 38.34 104 GLU A O 1
ATOM 814 N N . ALA A 1 105 ? -28.712 6.009 -17.433 1.00 45.44 105 ALA A N 1
ATOM 815 C CA . ALA A 1 105 ? -27.483 6.429 -18.100 1.00 45.44 105 ALA A CA 1
ATOM 816 C C . ALA A 1 105 ? -27.299 7.970 -18.132 1.00 45.44 105 ALA A C 1
ATOM 818 O O . ALA A 1 105 ? -26.617 8.488 -19.012 1.00 45.44 105 ALA A O 1
ATOM 819 N N . SER A 1 106 ? -27.903 8.728 -17.209 1.00 42.44 106 SER A N 1
ATOM 820 C CA . SER A 1 106 ? -27.941 10.200 -17.252 1.00 42.44 106 SER A CA 1
ATOM 821 C C . SER A 1 106 ? -27.369 10.898 -16.016 1.00 42.44 106 SER A C 1
ATOM 823 O O . SER A 1 106 ? -27.251 12.120 -15.989 1.00 42.44 106 SER A O 1
ATOM 825 N N . THR A 1 107 ? -26.934 10.163 -14.994 1.00 40.72 107 THR A N 1
ATOM 826 C CA . THR A 1 107 ? -26.090 10.741 -13.938 1.00 40.72 107 THR A CA 1
ATOM 827 C C . THR A 1 107 ? -25.010 9.756 -13.542 1.00 40.72 107 THR A C 1
ATOM 829 O O . THR A 1 107 ? -24.846 9.389 -12.380 1.00 40.72 107 THR A O 1
ATOM 832 N N . GLN A 1 108 ? -24.193 9.394 -14.531 1.00 43.19 108 GLN A N 1
ATOM 833 C CA . GLN A 1 108 ? -22.780 9.186 -14.274 1.00 43.19 108 GLN A CA 1
ATOM 834 C C . GLN A 1 108 ? -22.269 10.495 -13.671 1.00 43.19 108 GLN A C 1
ATOM 836 O O . GLN A 1 108 ? -21.747 11.368 -14.362 1.00 43.19 108 GLN A O 1
ATOM 841 N N . ARG A 1 109 ? -22.478 10.676 -12.358 1.00 39.75 109 ARG A N 1
ATOM 842 C CA . ARG A 1 109 ? -21.565 11.483 -11.572 1.00 39.75 109 ARG A CA 1
ATOM 843 C C . ARG A 1 109 ? -20.229 10.898 -11.961 1.00 39.75 109 ARG A C 1
ATOM 845 O O . ARG A 1 109 ? -19.965 9.724 -11.709 1.00 39.75 109 ARG A O 1
ATOM 852 N N . ILE A 1 110 ? -19.465 11.682 -12.702 1.00 39.66 110 ILE A N 1
ATOM 853 C CA . ILE A 1 110 ? -18.061 11.440 -12.953 1.00 39.66 110 ILE A CA 1
ATOM 854 C C . ILE A 1 110 ? -17.423 11.600 -11.570 1.00 39.66 110 ILE A C 1
ATOM 856 O O . ILE A 1 110 ? -16.828 12.619 -11.246 1.00 39.66 110 ILE A O 1
ATOM 860 N N . CYS A 1 111 ? -17.685 10.645 -10.681 1.00 41.84 111 CYS A N 1
ATOM 861 C CA . CYS A 1 111 ? -16.883 10.416 -9.513 1.00 41.84 111 CYS A CA 1
ATOM 862 C C . CYS A 1 111 ? -15.579 9.935 -10.119 1.00 41.84 111 CYS A C 1
ATOM 864 O O . CYS A 1 111 ? -15.547 8.865 -10.732 1.00 41.84 111 CYS A O 1
ATOM 866 N N . GLU A 1 112 ? -14.583 10.815 -10.084 1.00 45.88 112 GLU A N 1
ATOM 867 C CA . GLU A 1 112 ? -13.241 10.622 -10.616 1.00 45.88 112 GLU A CA 1
ATOM 868 C C . GLU A 1 112 ? -12.812 9.151 -10.446 1.00 45.88 112 GLU A C 1
ATOM 870 O O . GLU A 1 112 ? -12.506 8.689 -9.348 1.00 45.88 112 GLU A O 1
ATOM 875 N N . GLU A 1 113 ? -12.882 8.392 -11.544 1.00 56.22 113 GLU A N 1
ATOM 876 C CA . GLU A 1 113 ? -12.379 7.019 -11.664 1.00 56.22 113 GLU A CA 1
ATOM 877 C C . GLU A 1 113 ? -12.915 5.988 -10.644 1.00 56.22 113 GLU A C 1
ATOM 879 O O . GLU A 1 113 ? -12.178 5.123 -10.170 1.00 56.22 113 GLU A O 1
ATOM 884 N N . GLY A 1 114 ? -14.202 6.026 -10.280 1.00 60.72 114 GLY A N 1
ATOM 885 C CA . GLY A 1 114 ? -14.835 4.918 -9.538 1.00 60.72 114 GLY A CA 1
ATOM 886 C C . GLY A 1 114 ? -14.161 4.562 -8.201 1.00 60.72 114 GLY A C 1
ATOM 887 O O . GLY A 1 114 ? -14.294 3.430 -7.729 1.00 60.72 114 GLY A O 1
ATOM 888 N N . CYS A 1 115 ? -13.413 5.496 -7.599 1.00 66.31 115 CYS A N 1
ATOM 889 C CA . CYS A 1 115 ? -12.723 5.312 -6.317 1.00 66.31 115 CYS A CA 1
ATOM 890 C C . CYS A 1 115 ? -13.698 4.898 -5.202 1.00 66.31 115 CYS A C 1
ATOM 892 O O . CYS A 1 115 ? -13.344 4.137 -4.310 1.00 66.31 115 CYS A O 1
ATOM 894 N N . ASP A 1 116 ? -14.943 5.352 -5.310 1.00 69.00 116 ASP A N 1
ATOM 895 C CA . ASP A 1 116 ? -16.077 5.128 -4.415 1.00 69.00 116 ASP A CA 1
ATOM 896 C C . ASP A 1 116 ? -16.443 3.647 -4.257 1.00 69.00 116 ASP A C 1
ATOM 898 O O . ASP A 1 116 ? -17.122 3.273 -3.303 1.00 69.00 116 ASP A O 1
ATOM 902 N N . GLN A 1 117 ? -16.043 2.820 -5.224 1.00 84.06 117 GLN A N 1
ATOM 903 C CA . GLN A 1 117 ? -16.293 1.382 -5.226 1.00 84.06 117 GLN A CA 1
ATOM 904 C C . GLN A 1 117 ? -15.107 0.607 -4.653 1.00 84.06 117 GLN A C 1
ATOM 906 O O . GLN A 1 117 ? -15.263 -0.566 -4.343 1.00 84.06 117 GLN A O 1
ATOM 911 N N . ILE A 1 118 ? -13.927 1.223 -4.502 1.00 90.12 118 ILE A N 1
ATOM 912 C CA . ILE A 1 118 ? -12.732 0.545 -3.990 1.00 90.12 118 ILE A CA 1
ATOM 913 C C . ILE A 1 118 ? -12.881 0.326 -2.489 1.00 90.12 118 ILE A C 1
ATOM 915 O O . ILE A 1 118 ? -12.718 1.250 -1.690 1.00 90.12 118 ILE A O 1
ATOM 919 N N . VAL A 1 119 ? -13.107 -0.931 -2.132 1.00 92.50 119 VAL A N 1
ATOM 920 C CA . VAL A 1 119 ? -13.251 -1.410 -0.755 1.00 92.50 119 VAL A CA 1
ATOM 921 C C . VAL A 1 119 ? -11.949 -1.977 -0.193 1.00 92.50 119 VAL A C 1
ATOM 923 O O . VAL A 1 119 ? -11.864 -2.269 0.997 1.00 92.50 119 VAL A O 1
ATOM 926 N N . GLY A 1 120 ? -10.910 -2.123 -1.017 1.00 94.31 120 GLY A N 1
ATOM 927 C CA . GLY A 1 120 ? -9.623 -2.628 -0.562 1.00 94.31 120 GLY A CA 1
ATOM 928 C C . GLY A 1 120 ? -8.505 -2.513 -1.586 1.00 94.31 120 GLY A C 1
ATOM 929 O O . GLY A 1 120 ? -8.750 -2.317 -2.778 1.00 94.31 120 GLY A O 1
ATOM 930 N N . PHE A 1 121 ? -7.266 -2.645 -1.117 1.00 95.88 121 PHE A N 1
ATOM 931 C CA . PHE A 1 121 ? -6.096 -2.735 -1.979 1.00 95.88 121 PHE A CA 1
ATOM 932 C C . PHE A 1 121 ? -4.977 -3.594 -1.381 1.00 95.88 121 PHE A C 1
ATOM 934 O O . PHE A 1 121 ? -4.839 -3.720 -0.162 1.00 95.88 121 PHE A O 1
ATOM 941 N N . VAL A 1 122 ? -4.134 -4.110 -2.270 1.00 97.38 122 VAL A N 1
ATOM 942 C CA . VAL A 1 122 ? -2.820 -4.682 -1.972 1.00 97.38 122 VAL A CA 1
ATOM 943 C C . VAL A 1 122 ? -1.773 -3.838 -2.681 1.00 97.38 122 VAL A C 1
ATOM 945 O O . VAL A 1 122 ? -1.907 -3.594 -3.876 1.00 97.38 122 VAL A O 1
ATOM 948 N N . HIS A 1 123 ? -0.739 -3.403 -1.965 1.00 96.94 123 HIS A N 1
ATOM 949 C CA . HIS A 1 123 ? 0.445 -2.762 -2.537 1.00 96.94 123 HIS A CA 1
ATOM 950 C C . HIS A 1 123 ? 1.628 -3.724 -2.431 1.00 96.94 123 HIS A C 1
ATOM 952 O O . HIS A 1 123 ? 1.981 -4.161 -1.333 1.00 96.94 123 HIS A O 1
ATOM 958 N N . TYR A 1 124 ? 2.246 -4.042 -3.564 1.00 96.62 124 TYR A N 1
ATOM 959 C CA . TYR A 1 124 ? 3.356 -4.985 -3.646 1.00 96.62 124 TYR A CA 1
ATOM 960 C C . TYR A 1 124 ? 4.414 -4.539 -4.654 1.00 96.62 124 TYR A C 1
ATOM 962 O O . TYR A 1 124 ? 4.185 -3.656 -5.485 1.00 96.62 124 TYR A O 1
ATOM 970 N N . ARG A 1 125 ? 5.589 -5.166 -4.581 1.00 95.69 125 ARG A N 1
ATOM 971 C CA . ARG A 1 125 ? 6.686 -5.002 -5.542 1.00 95.69 125 ARG A CA 1
ATOM 972 C C . ARG A 1 125 ? 7.321 -6.358 -5.829 1.00 95.69 125 ARG A C 1
ATOM 974 O O . ARG A 1 125 ? 7.414 -7.199 -4.938 1.00 95.69 125 ARG A O 1
ATOM 981 N N . PHE A 1 126 ? 7.800 -6.545 -7.055 1.00 95.12 126 PHE A N 1
ATOM 982 C CA . PHE A 1 126 ? 8.745 -7.621 -7.346 1.00 95.12 126 PHE A CA 1
ATOM 983 C C . PHE A 1 126 ? 10.144 -7.148 -6.961 1.00 95.12 126 PHE A C 1
ATOM 985 O O . PHE A 1 126 ? 10.567 -6.071 -7.380 1.00 95.12 126 PHE A O 1
ATOM 992 N N . THR A 1 127 ? 10.844 -7.927 -6.147 1.00 92.88 127 THR A N 1
ATOM 993 C CA . THR A 1 127 ? 12.203 -7.616 -5.693 1.00 92.88 127 THR A CA 1
ATOM 994 C C . THR A 1 127 ? 13.041 -8.890 -5.629 1.00 92.88 127 THR A C 1
ATOM 996 O O . THR A 1 127 ? 12.525 -9.993 -5.799 1.00 92.88 127 THR A O 1
ATOM 999 N N . LEU A 1 128 ? 14.344 -8.732 -5.417 1.00 94.88 128 LEU A N 1
ATOM 1000 C CA . LEU A 1 128 ? 15.243 -9.825 -5.067 1.00 94.88 128 LEU A CA 1
ATOM 1001 C C . LEU A 1 128 ? 15.524 -9.761 -3.566 1.00 94.88 128 LEU A C 1
ATOM 1003 O O . LEU A 1 128 ? 15.953 -8.721 -3.065 1.00 94.88 128 LEU A O 1
ATOM 1007 N N . GLU A 1 129 ? 15.306 -10.866 -2.865 1.00 91.25 129 GLU A N 1
ATOM 1008 C CA . GLU A 1 129 ? 15.725 -11.063 -1.477 1.00 91.25 129 GLU A CA 1
ATOM 1009 C C . GLU A 1 129 ? 16.709 -12.229 -1.451 1.00 91.25 129 GLU A C 1
ATOM 1011 O O . GLU A 1 129 ? 16.370 -13.329 -1.869 1.00 91.25 129 GLU A O 1
ATOM 1016 N N . GLU A 1 130 ? 17.956 -11.964 -1.048 1.00 92.94 130 GLU A N 1
ATOM 1017 C CA . GLU A 1 130 ? 19.042 -12.962 -1.065 1.00 92.94 130 GLU A CA 1
ATOM 1018 C C . GLU A 1 130 ? 19.203 -13.663 -2.431 1.00 92.94 130 GLU A C 1
ATOM 1020 O O . GLU A 1 130 ? 19.380 -14.872 -2.513 1.00 92.94 130 GLU A O 1
ATOM 1025 N N . GLU A 1 131 ? 19.121 -12.882 -3.517 1.00 93.56 131 GLU A N 1
ATOM 1026 C CA . GLU A 1 131 ? 19.162 -13.353 -4.918 1.00 93.56 131 GLU A CA 1
ATOM 1027 C C . GLU A 1 131 ? 17.951 -14.199 -5.359 1.00 93.56 131 GLU A C 1
ATOM 1029 O O . GLU A 1 131 ? 17.898 -14.668 -6.497 1.00 93.56 131 GLU A O 1
ATOM 1034 N N . ILE A 1 132 ? 16.930 -14.323 -4.511 1.00 95.12 132 ILE A N 1
ATOM 1035 C CA . ILE A 1 132 ? 15.685 -15.026 -4.817 1.00 95.12 132 ILE A CA 1
ATOM 1036 C C . ILE A 1 132 ? 14.627 -14.008 -5.269 1.00 95.12 132 ILE A C 1
ATOM 1038 O O . ILE A 1 132 ? 14.375 -13.031 -4.558 1.00 95.12 132 ILE A O 1
ATOM 1042 N N . PRO A 1 133 ? 13.982 -14.194 -6.437 1.00 95.81 133 PRO A N 1
ATOM 1043 C CA . PRO A 1 133 ? 12.876 -13.342 -6.858 1.00 95.81 133 PRO A CA 1
ATOM 1044 C C . PRO A 1 133 ? 11.664 -13.567 -5.961 1.00 95.81 133 PRO A C 1
ATOM 1046 O O . PRO A 1 133 ? 11.139 -14.676 -5.864 1.00 95.81 133 PRO A O 1
ATOM 1049 N N . VAL A 1 134 ? 11.200 -12.491 -5.335 1.00 96.38 134 VAL A N 1
ATOM 1050 C CA . VAL A 1 134 ? 10.059 -12.506 -4.423 1.00 96.38 134 VAL A CA 1
ATOM 1051 C C . VAL A 1 134 ? 9.038 -11.437 -4.793 1.00 96.38 134 VAL A C 1
ATOM 1053 O O . VAL A 1 134 ? 9.358 -10.378 -5.344 1.00 96.38 134 VAL A O 1
ATOM 1056 N N . LEU A 1 135 ? 7.784 -11.723 -4.454 1.00 96.31 135 LEU A N 1
ATOM 1057 C CA . LEU A 1 135 ? 6.722 -10.732 -4.391 1.00 96.31 135 LEU A CA 1
ATOM 1058 C C . LEU A 1 135 ? 6.646 -10.244 -2.946 1.00 96.31 135 LEU A C 1
ATOM 1060 O O . LEU A 1 135 ? 6.198 -10.976 -2.067 1.00 96.31 135 LEU A O 1
ATOM 1064 N N . ASN A 1 136 ? 7.086 -9.012 -2.707 1.00 94.88 136 ASN A N 1
ATOM 1065 C CA . ASN A 1 136 ? 7.046 -8.411 -1.383 1.00 94.88 136 ASN A CA 1
ATOM 1066 C C . ASN A 1 136 ? 5.782 -7.551 -1.246 1.00 94.88 136 ASN A C 1
ATOM 1068 O O . ASN A 1 136 ? 5.568 -6.616 -2.027 1.00 94.88 136 ASN A O 1
ATOM 1072 N N . VAL A 1 137 ? 4.929 -7.900 -0.281 1.00 96.12 137 VAL A N 1
ATOM 1073 C CA . VAL A 1 137 ? 3.681 -7.192 0.014 1.00 96.12 137 VAL A CA 1
ATOM 1074 C C . VAL A 1 137 ? 3.931 -6.174 1.119 1.00 96.12 137 VAL A C 1
ATOM 1076 O O . VAL A 1 137 ? 4.229 -6.529 2.254 1.00 96.12 137 VAL A O 1
ATOM 1079 N N . TYR A 1 138 ? 3.758 -4.900 0.786 1.00 95.00 138 TYR A N 1
ATOM 1080 C CA . TYR A 1 138 ? 3.987 -3.786 1.704 1.00 95.00 138 TYR A CA 1
ATOM 1081 C C . TYR A 1 138 ? 2.735 -3.434 2.499 1.00 95.00 138 TYR A C 1
ATOM 1083 O O . TYR A 1 138 ? 2.823 -3.082 3.671 1.00 95.00 138 TYR A O 1
ATOM 1091 N N . GLU A 1 139 ? 1.568 -3.484 1.855 1.00 96.50 139 GLU A N 1
ATOM 1092 C CA . GLU A 1 139 ? 0.292 -3.144 2.482 1.00 96.50 139 GLU A CA 1
ATOM 1093 C C . GLU A 1 139 ? -0.812 -4.067 1.983 1.00 96.50 139 GLU A C 1
ATOM 1095 O O . GLU A 1 139 ? -0.920 -4.322 0.782 1.00 96.50 139 GLU A O 1
ATOM 1100 N N . ILE A 1 140 ? -1.682 -4.480 2.901 1.00 96.19 140 ILE A N 1
ATOM 1101 C CA . ILE A 1 140 ? -2.975 -5.097 2.604 1.00 96.19 140 ILE A CA 1
ATOM 1102 C C . ILE A 1 140 ? -4.002 -4.345 3.432 1.00 96.19 140 ILE A C 1
ATOM 1104 O O . ILE A 1 140 ? -3.929 -4.339 4.660 1.00 96.19 140 ILE A O 1
ATOM 1108 N N . GLN A 1 141 ? -4.934 -3.671 2.769 1.00 96.88 141 GLN A N 1
ATOM 1109 C CA . GLN A 1 141 ? -5.899 -2.809 3.434 1.00 96.88 141 GLN A CA 1
ATOM 1110 C C . GLN A 1 141 ? -7.296 -3.075 2.894 1.00 96.88 141 GLN A C 1
ATOM 1112 O O . GLN A 1 141 ? -7.520 -3.065 1.687 1.00 96.88 141 GLN A O 1
ATOM 1117 N N . LEU A 1 142 ? -8.242 -3.276 3.806 1.00 95.12 142 LEU A N 1
ATOM 1118 C CA . LEU A 1 142 ? -9.650 -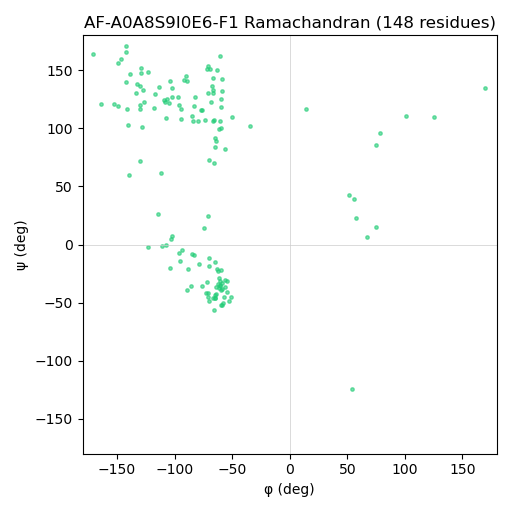3.510 3.502 1.00 95.12 142 LEU A CA 1
ATOM 1119 C C . LEU A 1 142 ? -10.505 -2.550 4.324 1.00 95.12 142 LEU A C 1
ATOM 1121 O O . LEU A 1 142 ? -10.162 -2.224 5.466 1.00 95.12 142 LEU A O 1
ATOM 1125 N N . GLU A 1 143 ? -11.638 -2.133 3.779 1.00 93.31 143 GLU A N 1
ATOM 1126 C CA . GLU A 1 143 ? -12.676 -1.476 4.556 1.00 93.31 143 GLU A CA 1
ATOM 1127 C C . GLU A 1 143 ? -13.293 -2.441 5.569 1.00 93.31 143 GLU A C 1
ATOM 1129 O O . GLU A 1 143 ? -13.509 -3.619 5.293 1.00 93.31 143 GLU A O 1
ATOM 1134 N N . SER A 1 144 ? -13.633 -1.926 6.751 1.00 89.94 144 SER A N 1
ATOM 1135 C CA . SER A 1 144 ? -14.148 -2.725 7.869 1.00 89.94 144 SER A CA 1
ATOM 1136 C C . SER A 1 144 ? -15.368 -3.583 7.513 1.00 89.94 144 SER A C 1
ATOM 1138 O O . SER A 1 144 ? -15.531 -4.667 8.057 1.00 89.94 144 SER A O 1
ATOM 1140 N N . GLN A 1 145 ? -16.213 -3.122 6.587 1.00 87.88 145 GLN A N 1
ATOM 1141 C CA . GLN A 1 145 ? -17.439 -3.813 6.167 1.00 87.88 145 GLN A CA 1
ATOM 1142 C C . GLN A 1 145 ? -17.206 -5.102 5.356 1.00 87.88 145 GLN A C 1
ATOM 1144 O O . GLN A 1 145 ? -18.106 -5.940 5.256 1.00 87.88 145 GLN A O 1
ATOM 1149 N N . ILE A 1 146 ? -16.010 -5.282 4.786 1.00 87.69 146 ILE A N 1
ATOM 1150 C CA . ILE A 1 146 ? -15.657 -6.471 3.997 1.00 87.69 146 ILE A CA 1
ATOM 1151 C C . ILE A 1 146 ? -14.624 -7.380 4.680 1.00 87.69 146 ILE A C 1
ATOM 1153 O O . ILE A 1 146 ? -14.276 -8.420 4.132 1.00 87.69 146 ILE A O 1
ATOM 1157 N N . GLN A 1 147 ? -14.137 -7.018 5.869 1.00 89.38 147 GLN A N 1
ATOM 1158 C CA . GLN A 1 147 ? -13.179 -7.836 6.616 1.00 89.38 147 GLN A CA 1
ATOM 1159 C C . GLN A 1 147 ? -13.832 -9.111 7.177 1.00 89.38 147 GLN A C 1
ATOM 1161 O O . 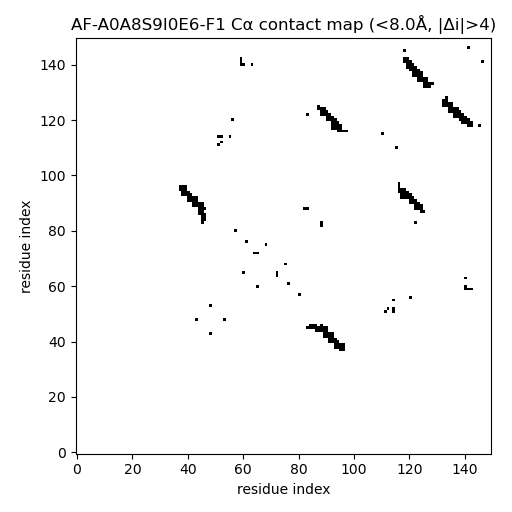GLN A 1 147 ? -15.033 -9.149 7.443 1.00 89.38 147 GLN A O 1
ATOM 1166 N N . GLY A 1 148 ? -13.028 -10.160 7.379 1.00 86.56 148 GLY A N 1
ATOM 1167 C CA . GLY A 1 148 ? -13.487 -11.431 7.958 1.00 86.56 148 GLY A CA 1
ATOM 1168 C C . GLY A 1 148 ? -14.311 -12.309 7.009 1.00 86.56 148 GLY A C 1
ATOM 1169 O O . GLY A 1 148 ? -14.976 -13.233 7.472 1.00 86.56 148 GLY A O 1
ATOM 1170 N N . LYS A 1 149 ? -14.278 -12.024 5.701 1.00 84.94 149 LYS A N 1
ATOM 1171 C CA . LYS A 1 149 ? -15.044 -12.742 4.668 1.00 84.94 149 LYS A CA 1
ATOM 1172 C C . LYS A 1 149 ? -14.216 -13.735 3.831 1.00 84.94 149 LYS A C 1
ATOM 1174 O O . LYS A 1 149 ? -14.780 -14.351 2.931 1.00 84.94 149 LYS A O 1
ATOM 1179 N N . GLY A 1 150 ? -12.938 -13.932 4.168 1.00 76.75 150 GLY A N 1
ATOM 1180 C CA . GLY A 1 150 ? -11.970 -14.665 3.333 1.00 76.75 150 GLY A CA 1
ATOM 1181 C C . GLY A 1 150 ? -11.459 -13.807 2.187 1.00 76.75 150 GLY A C 1
ATOM 1182 O O . GLY A 1 150 ? -11.011 -14.411 1.193 1.00 76.75 150 GLY A O 1
#

Nearest PDB structures (foldseek):
  4u9v-assembly1_B  TM=8.260E-01  e=7.098E-07  Homo sapiens
  4ua3-assembly1_A  TM=8.452E-01  e=9.701E-07  Schizosaccharomyces pombe 972h-
  3gfa-assembly1_B  TM=3.706E-01  e=8.524E-01  Clostridioides difficile 630
  7oix-assembly1_A  TM=4.146E-01  e=5.220E+00  Homo sapiens
  7vvz-assembly1_E  TM=1.631E-01  e=7.595E+00  Saccharomyces cerevisiae S288C

Mean predicted aligned error: 14.23 Å

Foldseek 3Di:
DDDDDPVVVDDDPPDDDDDDDDDDDDDDDPPPPPCLPDKDKDKDFLQPDDPVLLVLVLVQCCVPCCVVCPPCCVVVSVVVSVLSNDRQKMKMFIFRDDDDDDDDPPDPPPPPPNSVRGQWMWIWGFDADVNRTDIGTDDTGGHPVCPPVD

Organism: Brassica cretica (NCBI:txid69181)